Protein AF-A0A7X7GI37-F1 (afdb_monomer)

Foldseek 3Di:
DDDDDDDDDDDDDDDDDDDDDDDDDDDDDDDDDPPDDPPPPPPPVPVKDKDWDDKDWDWDDDPPGTQIKIKIWMKIGDVPQKIFIFIAIGSDDVNRSVRRVVRRVVGIDGDD

Structure (mmCIF, N/CA/C/O backbone):
data_AF-A0A7X7GI37-F1
#
_entry.id   AF-A0A7X7GI37-F1
#
loop_
_atom_site.group_PDB
_atom_site.id
_atom_site.type_symbol
_atom_site.label_atom_id
_atom_site.label_alt_id
_atom_site.label_comp_id
_atom_site.label_asym_id
_atom_site.label_entity_id
_atom_site.label_seq_id
_atom_site.pdbx_PDB_ins_code
_atom_site.Cartn_x
_atom_site.Cartn_y
_atom_site.Cartn_z
_atom_site.occupancy
_atom_site.B_iso_or_equiv
_atom_site.auth_seq_id
_atom_site.auth_comp_id
_atom_site.auth_asym_id
_atom_site.auth_atom_id
_atom_site.pdbx_PDB_model_num
ATOM 1 N N . MET A 1 1 ? 39.100 28.088 -49.450 1.00 52.50 1 MET A N 1
ATOM 2 C CA . MET A 1 1 ? 38.669 29.502 -49.378 1.00 52.50 1 MET A CA 1
ATOM 3 C C . MET A 1 1 ? 38.255 29.828 -47.939 1.00 52.50 1 MET A C 1
ATOM 5 O O . MET A 1 1 ? 37.121 29.531 -47.589 1.00 52.50 1 MET A O 1
ATOM 9 N N . PRO A 1 2 ? 39.146 30.350 -47.076 1.00 51.69 2 PRO A N 1
ATOM 10 C CA . PRO A 1 2 ? 38.763 30.885 -45.766 1.00 51.69 2 PRO A CA 1
ATOM 11 C C . PRO A 1 2 ? 38.290 32.349 -45.872 1.00 51.69 2 PRO A C 1
ATOM 13 O O . PRO A 1 2 ? 38.927 33.174 -46.528 1.00 51.69 2 PRO A O 1
ATOM 16 N N . GLY A 1 3 ? 37.144 32.644 -45.252 1.00 52.53 3 GLY A N 1
ATOM 17 C CA . GLY A 1 3 ? 36.509 33.964 -45.192 1.00 52.53 3 GLY A CA 1
ATOM 18 C C . GLY A 1 3 ? 37.093 34.886 -44.113 1.00 52.53 3 GLY A C 1
ATOM 19 O O . GLY A 1 3 ? 37.649 34.440 -43.115 1.00 52.53 3 GLY A O 1
ATOM 20 N N . ARG A 1 4 ? 36.965 36.190 -44.373 1.00 54.44 4 ARG A N 1
ATOM 21 C CA . ARG A 1 4 ? 37.648 37.353 -43.778 1.00 54.44 4 ARG A CA 1
ATOM 22 C C . ARG A 1 4 ? 37.074 37.854 -42.431 1.00 54.44 4 ARG A C 1
ATOM 24 O O . ARG A 1 4 ? 35.881 38.099 -42.337 1.00 54.44 4 ARG A O 1
ATOM 31 N N . GLN A 1 5 ? 37.988 38.152 -41.496 1.00 61.75 5 GLN A N 1
ATOM 32 C CA . GLN A 1 5 ? 38.222 39.427 -40.766 1.00 61.75 5 GLN A CA 1
ATOM 33 C C . GLN A 1 5 ? 37.099 40.188 -40.025 1.00 61.75 5 GLN A C 1
ATOM 35 O O . GLN A 1 5 ? 36.145 40.649 -40.648 1.00 61.75 5 GLN A O 1
ATOM 40 N N . ARG A 1 6 ? 37.372 40.523 -38.746 1.00 51.94 6 ARG A N 1
ATOM 41 C CA . ARG A 1 6 ? 37.389 41.867 -38.083 1.00 51.94 6 ARG A CA 1
ATOM 42 C C . ARG A 1 6 ? 37.497 41.667 -36.553 1.00 51.94 6 ARG A C 1
ATOM 44 O O . ARG A 1 6 ? 36.976 40.676 -36.074 1.00 51.94 6 ARG A O 1
ATOM 51 N N . ARG A 1 7 ? 38.027 42.545 -35.695 1.00 46.47 7 ARG A N 1
ATOM 52 C CA . ARG A 1 7 ? 38.981 43.673 -35.715 1.00 46.47 7 ARG A CA 1
ATOM 53 C C . ARG A 1 7 ? 39.053 44.071 -34.221 1.00 46.47 7 ARG A C 1
ATOM 55 O O . ARG A 1 7 ? 38.063 44.581 -33.711 1.00 46.47 7 ARG A O 1
ATOM 62 N N . ASP A 1 8 ? 40.151 43.764 -33.532 1.00 44.34 8 ASP A N 1
ATOM 63 C CA . ASP A 1 8 ? 40.415 44.212 -32.153 1.00 44.34 8 ASP A CA 1
ATOM 64 C C . ASP A 1 8 ? 40.787 45.700 -32.127 1.00 44.34 8 ASP A C 1
ATOM 66 O O . ASP A 1 8 ? 41.496 46.178 -33.018 1.00 44.34 8 ASP A O 1
ATOM 70 N N . GLY A 1 9 ? 40.334 46.412 -31.094 1.00 40.06 9 GLY A N 1
ATOM 71 C CA . GLY A 1 9 ? 40.827 47.746 -30.743 1.00 40.06 9 GLY A CA 1
ATOM 72 C C . GLY A 1 9 ? 39.739 48.731 -30.313 1.00 40.06 9 GLY A C 1
ATOM 73 O O . GLY A 1 9 ? 38.993 49.242 -31.146 1.00 40.06 9 GLY A O 1
ATOM 74 N N . GLY A 1 10 ? 39.707 49.060 -29.018 1.00 37.78 10 GLY A N 1
ATOM 75 C CA . GLY A 1 10 ? 38.915 50.166 -28.476 1.00 37.78 10 GLY A CA 1
ATOM 76 C C . GLY A 1 10 ? 39.237 50.457 -27.008 1.00 37.78 10 GLY A C 1
ATOM 77 O O . GLY A 1 10 ? 38.692 49.825 -26.113 1.00 37.78 10 GLY A O 1
ATOM 78 N N . SER A 1 11 ? 40.129 51.418 -26.780 1.00 42.50 11 SER A N 1
ATOM 79 C CA . SER A 1 11 ? 40.579 51.960 -25.490 1.00 42.50 11 SER A CA 1
ATOM 80 C C . SER A 1 11 ? 39.966 53.347 -25.224 1.00 42.50 11 SER A C 1
ATOM 82 O O . SER A 1 11 ? 39.996 54.181 -26.127 1.00 42.50 11 SER A O 1
ATOM 84 N N . GLY A 1 12 ? 39.491 53.630 -23.997 1.00 41.44 12 GLY A N 1
ATOM 85 C CA . GLY A 1 12 ? 39.179 54.999 -23.529 1.00 41.44 12 GLY A CA 1
ATOM 86 C C . GLY A 1 12 ? 38.198 55.111 -22.331 1.00 41.44 12 GLY A C 1
ATOM 87 O O . GLY A 1 12 ? 37.132 54.511 -22.413 1.00 41.44 12 GLY A O 1
ATOM 88 N N . PRO A 1 13 ? 38.510 55.863 -21.243 1.00 62.62 13 PRO A N 1
ATOM 89 C CA . PRO A 1 13 ? 37.781 55.877 -19.958 1.00 62.62 13 PRO A CA 1
ATOM 90 C C . PRO A 1 13 ? 36.855 57.100 -19.751 1.00 62.62 13 PRO A C 1
ATOM 92 O O . PRO A 1 13 ? 37.064 58.148 -20.356 1.00 62.62 13 PRO A O 1
ATOM 95 N N . ALA A 1 14 ? 35.889 57.012 -18.824 1.00 47.59 14 ALA A N 1
ATOM 96 C CA . ALA A 1 14 ? 35.169 58.169 -18.272 1.00 47.59 14 ALA A CA 1
ATOM 97 C C . ALA A 1 14 ? 34.666 57.883 -16.842 1.00 47.59 14 ALA A C 1
ATOM 99 O O . ALA A 1 14 ? 33.879 56.966 -16.626 1.00 47.59 14 ALA A O 1
ATOM 100 N N . GLY A 1 15 ? 35.132 58.666 -15.866 1.00 44.34 15 GLY A N 1
ATOM 101 C CA . GLY A 1 15 ? 34.571 58.730 -14.511 1.00 44.34 15 GLY A CA 1
ATOM 102 C C . GLY A 1 15 ? 33.731 59.993 -14.299 1.00 44.34 15 GLY A C 1
ATOM 103 O O . GLY A 1 15 ? 33.887 60.930 -15.080 1.00 44.34 15 GLY A O 1
ATOM 104 N N . GLN A 1 16 ? 32.893 60.015 -13.243 1.00 51.16 16 GLN A N 1
ATOM 105 C CA . GLN A 1 16 ? 32.624 61.152 -12.324 1.00 51.16 16 GLN A CA 1
ATOM 106 C C . GLN A 1 16 ? 31.434 60.891 -11.352 1.00 51.16 16 GLN A C 1
ATOM 108 O O . GLN A 1 16 ? 30.287 60.827 -11.770 1.00 51.16 16 GLN A O 1
ATOM 113 N N . ASN A 1 17 ? 31.768 60.743 -10.058 1.00 41.47 17 ASN A N 1
ATOM 114 C CA . ASN A 1 17 ? 31.260 61.389 -8.820 1.00 41.47 17 ASN A CA 1
ATOM 115 C C . ASN A 1 17 ? 29.756 61.612 -8.493 1.00 41.47 17 ASN A C 1
ATOM 117 O O . ASN A 1 17 ? 29.047 62.296 -9.222 1.00 41.47 17 ASN A O 1
ATOM 121 N N . GLY A 1 18 ? 29.372 61.260 -7.245 1.00 42.28 18 GLY A N 1
ATOM 122 C CA . GLY A 1 18 ? 28.346 61.964 -6.439 1.00 42.28 18 GLY A CA 1
ATOM 123 C C . GLY A 1 18 ? 27.651 61.126 -5.329 1.00 42.28 18 GLY A C 1
ATOM 124 O O . GLY A 1 18 ? 27.053 60.112 -5.675 1.00 42.28 18 GLY A O 1
ATOM 125 N N . PRO A 1 19 ? 27.680 61.507 -4.025 1.00 65.75 19 PRO A N 1
ATOM 126 C CA . PRO A 1 19 ? 27.120 60.735 -2.897 1.00 65.75 19 PRO A CA 1
ATOM 127 C C . PRO A 1 19 ? 25.727 61.232 -2.439 1.00 65.75 19 PRO A C 1
ATOM 129 O O . PRO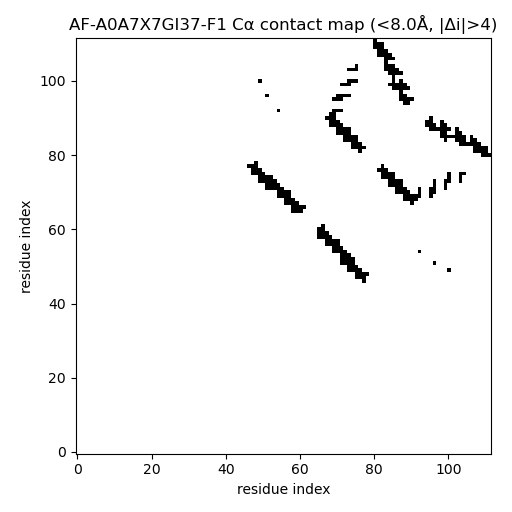 A 1 19 ? 25.457 62.426 -2.512 1.00 65.75 19 PRO A O 1
ATOM 132 N N . ASN A 1 20 ? 24.857 60.354 -1.913 1.00 52.31 20 ASN A N 1
ATOM 133 C CA . ASN A 1 20 ? 23.691 60.743 -1.087 1.00 52.31 20 ASN A CA 1
ATOM 134 C C . ASN A 1 20 ? 23.075 59.489 -0.425 1.00 52.31 20 ASN A C 1
ATOM 136 O O . ASN A 1 20 ? 22.677 58.569 -1.129 1.00 52.31 20 ASN A O 1
ATOM 140 N N . THR A 1 21 ? 23.201 59.289 0.888 1.00 47.88 21 THR A N 1
ATOM 141 C CA . THR A 1 21 ? 22.336 59.785 1.986 1.00 47.88 21 THR A CA 1
ATOM 142 C C . THR A 1 21 ? 21.391 58.685 2.461 1.00 47.88 21 THR A C 1
ATOM 144 O O . THR A 1 21 ? 20.668 58.079 1.678 1.00 47.88 21 THR A O 1
ATOM 147 N N . GLY A 1 22 ? 21.504 58.365 3.750 1.00 47.81 22 GLY A N 1
ATOM 148 C CA . GLY A 1 22 ? 20.785 57.275 4.389 1.00 47.81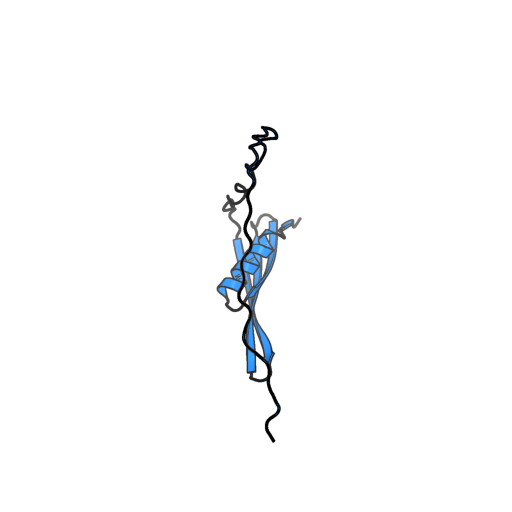 22 GLY A CA 1
ATOM 149 C C . GLY A 1 22 ? 19.302 57.557 4.580 1.00 47.81 22 GLY A C 1
ATOM 150 O O . GLY A 1 22 ? 18.888 58.702 4.719 1.00 47.81 22 GLY A O 1
ATOM 151 N N . ASP A 1 23 ? 18.540 56.473 4.681 1.00 53.41 23 ASP A N 1
ATOM 152 C CA . ASP A 1 23 ? 17.182 56.475 5.208 1.00 53.41 23 ASP A CA 1
ATOM 153 C C . ASP A 1 23 ? 16.960 55.185 6.011 1.00 53.41 23 ASP A C 1
ATOM 155 O O . ASP A 1 23 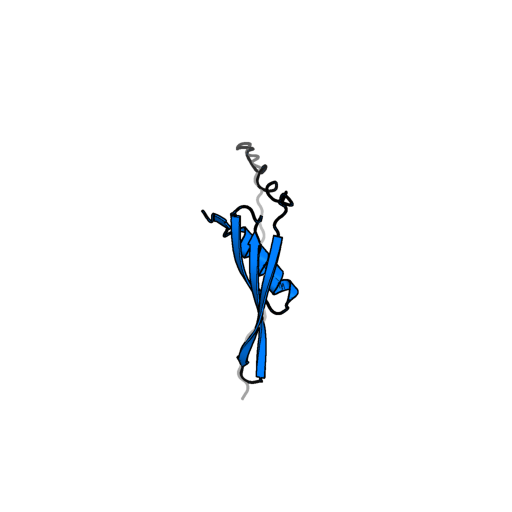? 16.652 54.120 5.474 1.00 53.41 23 ASP A O 1
ATOM 159 N N . ASN A 1 24 ? 17.113 55.298 7.332 1.00 55.50 24 ASN A N 1
ATOM 160 C CA . ASN A 1 24 ? 16.486 54.386 8.280 1.00 55.50 24 ASN A CA 1
ATOM 161 C C . ASN A 1 24 ? 14.976 54.671 8.284 1.00 55.50 24 ASN A C 1
ATOM 163 O O . ASN A 1 24 ? 14.529 55.678 8.830 1.00 55.50 24 ASN A O 1
ATOM 167 N N . ARG A 1 25 ? 14.187 53.763 7.710 1.00 54.41 25 ARG A N 1
ATOM 168 C CA . ARG A 1 25 ? 12.748 53.612 7.981 1.00 54.41 25 ARG A CA 1
ATOM 169 C C . ARG A 1 25 ? 12.559 52.144 8.358 1.00 54.41 25 ARG A C 1
ATOM 171 O O . ARG A 1 25 ? 12.755 51.273 7.524 1.00 54.41 25 ARG A O 1
ATOM 178 N N . GLY A 1 26 ? 12.337 51.795 9.614 1.00 49.38 26 GLY A N 1
ATOM 179 C CA . GLY A 1 26 ? 11.291 52.339 10.463 1.00 49.38 26 GLY A CA 1
ATOM 180 C C . GLY A 1 26 ? 10.258 51.231 10.644 1.00 49.38 26 GLY A C 1
ATOM 181 O O . GLY A 1 26 ? 9.642 50.774 9.684 1.00 49.38 26 GLY A O 1
ATOM 182 N N . ASP A 1 27 ? 10.161 50.777 11.883 1.00 53.59 27 ASP A N 1
ATOM 183 C CA . ASP A 1 27 ? 9.349 49.698 12.420 1.00 53.59 27 ASP A CA 1
ATOM 184 C C . ASP A 1 27 ? 7.889 49.667 11.945 1.00 53.59 27 ASP A C 1
ATOM 186 O O . ASP A 1 27 ? 7.191 50.680 11.995 1.00 53.59 27 ASP A O 1
ATOM 190 N N . ASN A 1 28 ? 7.409 48.469 11.581 1.00 47.22 28 ASN A N 1
ATOM 191 C CA . ASN A 1 28 ? 6.134 47.869 12.015 1.00 47.22 28 ASN A CA 1
ATOM 192 C C . ASN A 1 28 ? 5.647 46.810 11.016 1.00 47.22 28 ASN A C 1
ATOM 194 O O . ASN A 1 28 ? 5.206 47.143 9.918 1.00 47.22 28 ASN A O 1
ATOM 198 N N . ARG A 1 29 ? 5.563 45.551 11.463 1.00 53.97 29 ARG A N 1
ATOM 199 C CA . ARG A 1 29 ? 4.269 44.870 11.674 1.00 53.97 29 ARG A CA 1
ATOM 200 C C . ARG A 1 29 ? 4.478 43.408 12.054 1.00 53.97 29 ARG A C 1
ATOM 202 O O . ARG A 1 29 ? 4.836 42.578 11.230 1.00 53.97 29 ARG A O 1
ATOM 209 N N . GLY A 1 30 ? 4.106 43.112 13.294 1.00 48.28 30 GLY A N 1
ATOM 210 C CA . GLY A 1 30 ? 3.332 41.912 13.577 1.00 48.28 30 GLY A CA 1
ATOM 211 C C . GLY A 1 30 ? 4.139 40.640 13.747 1.00 48.28 30 GLY A C 1
ATOM 212 O O . GLY A 1 30 ? 4.234 39.815 12.844 1.00 48.28 30 GLY A O 1
ATOM 213 N N . GLY A 1 31 ? 4.583 40.413 14.981 1.00 56.00 31 GLY A N 1
ATOM 214 C CA . GLY A 1 31 ? 4.597 39.052 15.486 1.00 56.00 31 GLY A CA 1
ATOM 215 C C . GLY A 1 31 ? 3.192 38.463 15.390 1.00 56.00 31 GLY A C 1
ATOM 216 O O . GLY A 1 31 ? 2.231 39.119 15.792 1.00 56.00 31 GLY A O 1
ATOM 217 N N . ARG A 1 32 ? 3.098 37.252 14.844 1.00 58.56 32 ARG A N 1
ATOM 218 C CA . ARG A 1 32 ? 2.109 36.227 15.188 1.00 58.56 32 ARG A CA 1
ATOM 219 C C . ARG A 1 32 ? 2.376 34.970 14.354 1.00 58.56 32 ARG A C 1
ATOM 221 O O . ARG A 1 32 ? 2.498 35.021 13.137 1.00 58.56 32 ARG A O 1
ATOM 228 N N . ASP A 1 33 ? 2.509 33.859 15.070 1.00 53.28 33 ASP A N 1
ATOM 229 C CA . ASP A 1 33 ? 2.080 32.536 14.611 1.00 53.28 33 ASP A CA 1
ATOM 230 C C . ASP A 1 33 ? 2.993 31.766 13.636 1.00 53.28 33 ASP A C 1
A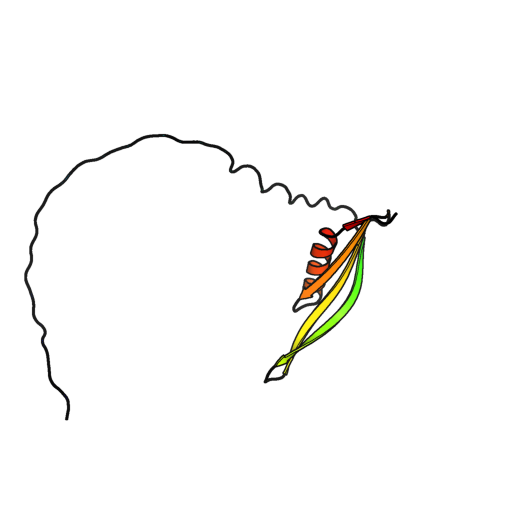TOM 232 O O . ASP A 1 33 ? 2.569 31.238 12.613 1.00 53.28 33 ASP A O 1
ATOM 236 N N . ARG A 1 34 ? 4.268 31.577 14.016 1.00 52.53 34 ARG A N 1
ATOM 237 C CA . ARG A 1 34 ? 5.042 30.369 13.621 1.00 52.53 34 ARG A CA 1
ATOM 238 C C . ARG A 1 34 ? 5.268 29.392 14.789 1.00 52.53 34 ARG A C 1
ATOM 240 O O . ARG A 1 34 ? 6.250 28.656 14.828 1.00 52.53 34 ARG A O 1
ATOM 247 N N . ARG A 1 35 ? 4.343 29.407 15.746 1.00 57.84 35 ARG A N 1
ATOM 248 C CA . ARG A 1 35 ? 3.903 28.280 16.587 1.00 57.84 35 ARG A CA 1
ATOM 249 C C . ARG A 1 35 ? 2.449 28.109 16.136 1.00 57.84 35 ARG A C 1
ATOM 251 O O . ARG A 1 35 ? 1.727 29.087 16.187 1.00 57.84 35 ARG A O 1
ATOM 258 N N . ASP A 1 36 ? 2.038 27.095 15.390 1.00 58.81 36 ASP A N 1
ATOM 259 C CA . ASP A 1 36 ? 1.762 25.754 15.884 1.00 58.81 36 ASP A CA 1
ATOM 260 C C . ASP A 1 36 ? 1.385 24.863 14.690 1.00 58.81 36 ASP A C 1
ATOM 262 O O . ASP A 1 36 ? 0.236 24.831 14.272 1.00 58.81 36 ASP A O 1
ATOM 266 N N . ASN A 1 37 ? 2.340 24.146 14.093 1.00 57.94 37 ASN A N 1
ATOM 267 C CA . ASN A 1 37 ? 1.967 23.015 13.225 1.00 57.94 37 ASN A CA 1
ATOM 268 C C . ASN A 1 37 ? 3.023 21.903 13.186 1.00 57.94 37 ASN A C 1
ATOM 270 O O . ASN A 1 37 ? 3.185 21.176 12.210 1.00 57.94 37 ASN A O 1
ATOM 274 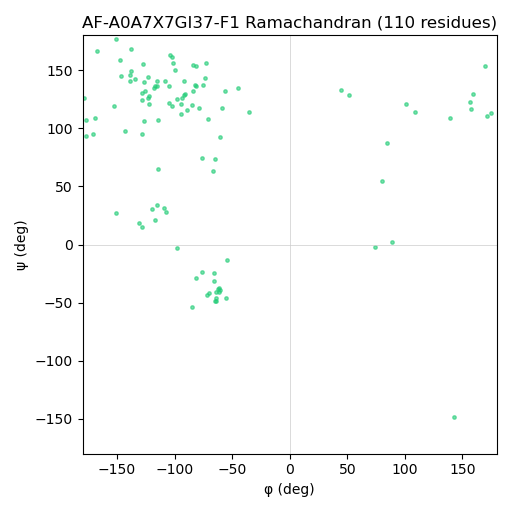N N . ARG A 1 38 ? 3.800 21.787 14.270 1.00 56.12 38 ARG A N 1
ATOM 275 C CA . ARG A 1 38 ? 4.808 20.732 14.457 1.00 56.12 38 ARG A CA 1
ATOM 276 C C . ARG A 1 38 ? 4.507 19.890 15.697 1.00 56.12 38 ARG A C 1
ATOM 278 O O . ARG A 1 38 ? 5.430 19.444 16.373 1.00 56.12 38 ARG A O 1
ATOM 285 N N . ARG A 1 39 ? 3.220 19.742 16.032 1.00 58.22 39 ARG A N 1
ATOM 286 C CA . ARG A 1 39 ? 2.744 19.048 17.238 1.00 58.22 39 ARG A CA 1
ATOM 287 C C . ARG A 1 39 ? 1.638 18.015 17.012 1.00 58.22 39 ARG A C 1
ATOM 289 O O . ARG A 1 39 ? 1.091 17.545 17.991 1.00 58.22 39 ARG A O 1
ATOM 296 N N . ASP A 1 40 ? 1.446 17.539 15.784 1.00 57.16 40 ASP A N 1
ATOM 297 C CA . ASP A 1 40 ? 0.549 16.399 15.512 1.00 57.16 40 ASP A CA 1
ATOM 298 C C . ASP A 1 40 ? 1.307 15.172 14.982 1.00 57.16 40 ASP A C 1
ATOM 300 O O . ASP A 1 40 ? 0.831 14.425 14.133 1.00 57.16 40 ASP A O 1
ATOM 304 N N . ASN A 1 41 ? 2.542 14.963 15.455 1.00 53.53 41 ASN A N 1
ATOM 305 C CA . ASN A 1 41 ? 3.273 13.709 15.228 1.00 53.53 41 ASN A CA 1
ATOM 306 C C . ASN A 1 41 ? 3.588 12.961 16.529 1.00 53.53 41 ASN A C 1
ATOM 308 O O . ASN A 1 41 ? 4.456 12.094 16.564 1.00 53.53 41 ASN A O 1
ATOM 312 N N . ALA A 1 42 ? 2.839 13.245 17.595 1.00 52.88 42 ALA A N 1
ATOM 313 C CA . ALA A 1 42 ? 2.581 12.238 18.609 1.00 52.88 42 ALA A CA 1
ATOM 314 C C . ALA A 1 42 ? 1.524 11.302 18.016 1.00 52.88 42 ALA A C 1
ATOM 316 O O . ALA A 1 42 ? 0.339 11.401 18.315 1.00 52.88 42 ALA A O 1
ATOM 317 N N . ALA A 1 43 ? 1.949 10.453 17.077 1.00 57.50 43 ALA A N 1
ATOM 318 C CA . ALA A 1 43 ? 1.174 9.288 16.709 1.00 57.50 43 ALA A CA 1
ATOM 319 C C . ALA A 1 43 ? 1.058 8.461 17.988 1.00 57.50 43 ALA A C 1
ATOM 321 O O . ALA A 1 43 ? 1.965 7.697 18.326 1.00 57.50 43 ALA A O 1
ATOM 322 N N . GLU A 1 44 ? -0.026 8.695 18.727 1.00 56.75 44 GLU A N 1
ATOM 323 C CA . GLU A 1 44 ? -0.577 7.759 19.685 1.00 56.75 44 GLU A CA 1
ATOM 324 C C . GLU A 1 44 ? -0.359 6.379 19.078 1.00 56.75 44 GLU A C 1
ATOM 326 O O . GLU A 1 44 ? -0.885 6.080 17.995 1.00 56.75 44 GLU A O 1
ATOM 331 N N . LYS A 1 45 ? 0.483 5.567 19.731 1.00 59.16 45 LYS A N 1
ATOM 332 C CA . LYS A 1 45 ? 0.596 4.127 19.485 1.00 59.16 45 LYS A CA 1
ATOM 333 C C . LYS A 1 45 ? -0.723 3.503 19.928 1.00 59.16 45 LYS A C 1
ATOM 335 O O . LYS A 1 45 ? -0.806 2.745 20.883 1.00 59.16 45 LYS A O 1
ATOM 340 N N . SER A 1 46 ? -1.775 3.910 19.249 1.00 64.56 46 SER A N 1
ATOM 341 C CA . SER A 1 46 ? -3.076 3.310 19.265 1.00 64.56 46 SER A CA 1
ATOM 342 C C . SER A 1 46 ? -2.824 1.885 18.807 1.00 64.56 46 SER A C 1
ATOM 344 O O . SER A 1 46 ? -2.240 1.661 17.742 1.00 64.56 46 SER A O 1
ATOM 346 N N . ASN A 1 47 ? -3.126 0.949 19.703 1.00 72.19 47 ASN A N 1
ATOM 347 C CA . ASN A 1 47 ? -2.916 -0.481 19.535 1.00 72.19 47 ASN A CA 1
ATOM 348 C C . ASN A 1 47 ? -3.803 -0.993 18.395 1.00 72.19 47 ASN A C 1
ATOM 350 O O . ASN A 1 47 ? -4.828 -1.625 18.618 1.00 72.19 47 ASN A O 1
ATOM 354 N N . HIS A 1 48 ? -3.421 -0.674 17.166 1.00 81.88 48 HIS A N 1
ATOM 355 C CA . HIS A 1 48 ? -4.059 -1.158 15.965 1.00 81.88 48 HIS A CA 1
ATOM 356 C C . HIS A 1 48 ? -3.356 -2.437 15.528 1.00 81.88 48 HIS A C 1
ATOM 358 O O . HIS A 1 48 ? -2.131 -2.496 15.406 1.00 81.88 48 HIS A O 1
ATOM 364 N N . ILE A 1 49 ? -4.150 -3.468 15.283 1.00 88.56 49 ILE A N 1
ATOM 365 C CA . ILE A 1 49 ? -3.706 -4.738 14.739 1.00 88.56 49 ILE A CA 1
ATOM 366 C C . ILE A 1 49 ? -3.522 -4.547 13.235 1.00 88.56 49 ILE A C 1
ATOM 368 O O . ILE A 1 49 ? -4.477 -4.270 12.510 1.00 88.56 49 ILE A O 1
ATOM 372 N N . GLU A 1 50 ? -2.289 -4.709 12.766 1.00 91.06 50 GLU A N 1
ATOM 373 C CA . GLU A 1 50 ? -1.939 -4.645 11.348 1.00 91.06 50 GLU A CA 1
ATOM 374 C C . GLU A 1 50 ? -1.861 -6.069 10.783 1.00 91.06 50 GLU A C 1
ATOM 376 O O . GLU A 1 50 ? -1.154 -6.935 11.306 1.00 91.06 50 GLU A O 1
ATOM 381 N N . ARG A 1 51 ? -2.604 -6.341 9.710 1.00 92.56 51 ARG A N 1
ATOM 382 C CA . ARG A 1 51 ? -2.622 -7.644 9.034 1.00 92.56 51 ARG A CA 1
ATOM 383 C C . ARG A 1 51 ? -2.375 -7.454 7.547 1.00 92.56 51 ARG A C 1
ATOM 385 O O . ARG A 1 51 ? -3.105 -6.739 6.864 1.00 92.56 51 ARG A O 1
ATOM 392 N N . VAL A 1 52 ? -1.355 -8.135 7.032 1.00 93.62 52 VAL A N 1
ATOM 393 C CA . VAL A 1 52 ? -1.092 -8.207 5.592 1.00 93.62 52 VAL A CA 1
ATOM 394 C C . VAL A 1 52 ? -1.939 -9.332 5.013 1.00 93.62 52 VAL A C 1
ATOM 396 O O . VAL A 1 52 ? -1.803 -10.479 5.429 1.00 93.62 52 VAL A O 1
ATOM 399 N N . VAL A 1 53 ? -2.815 -9.003 4.067 1.00 94.88 53 VAL A N 1
ATOM 400 C CA . VAL A 1 53 ? -3.723 -9.981 3.452 1.00 94.88 53 VAL A CA 1
ATOM 401 C C . VAL A 1 53 ? -3.020 -10.686 2.303 1.00 94.88 53 VAL A C 1
ATOM 403 O O . VAL A 1 53 ? -2.928 -11.908 2.264 1.00 94.88 53 VAL A O 1
ATOM 406 N N . THR A 1 54 ? -2.487 -9.900 1.367 1.00 94.69 54 THR A N 1
ATOM 407 C CA . THR A 1 54 ? -1.824 -10.419 0.169 1.00 94.69 54 THR A CA 1
ATOM 408 C C . THR A 1 54 ? -0.682 -9.520 -0.260 1.00 94.69 54 THR A C 1
ATOM 410 O O . THR A 1 54 ? -0.789 -8.291 -0.196 1.00 94.69 54 THR A O 1
ATOM 413 N N . ILE A 1 55 ? 0.371 -10.141 -0.788 1.00 95.81 55 ILE A N 1
ATOM 414 C CA . ILE A 1 55 ? 1.491 -9.461 -1.434 1.00 95.81 55 ILE A CA 1
ATOM 415 C C . ILE A 1 55 ? 1.597 -9.994 -2.858 1.00 95.81 55 ILE A C 1
ATOM 417 O O . ILE A 1 55 ? 1.831 -11.182 -3.063 1.00 95.81 55 ILE A O 1
ATOM 421 N N . ASN A 1 56 ? 1.477 -9.105 -3.842 1.00 96.12 56 ASN A N 1
ATOM 422 C CA . ASN A 1 56 ? 1.604 -9.463 -5.251 1.00 96.12 56 ASN A CA 1
ATOM 423 C C . ASN A 1 56 ? 2.825 -8.779 -5.864 1.00 96.12 56 ASN A C 1
ATOM 425 O O . ASN A 1 56 ? 3.103 -7.605 -5.607 1.00 96.12 56 ASN A O 1
ATOM 429 N N . ARG A 1 57 ? 3.541 -9.498 -6.732 1.00 97.19 57 ARG A N 1
ATOM 430 C CA . ARG A 1 57 ? 4.578 -8.916 -7.589 1.00 97.19 57 ARG A CA 1
ATOM 431 C C . ARG A 1 57 ? 3.966 -8.561 -8.939 1.00 97.19 57 ARG A C 1
ATOM 433 O O . ARG A 1 57 ? 3.625 -9.443 -9.720 1.00 97.19 57 ARG A O 1
ATOM 440 N N . VAL A 1 58 ? 3.882 -7.272 -9.236 1.00 96.44 58 VAL A N 1
ATOM 441 C CA . VAL A 1 58 ? 3.391 -6.743 -10.515 1.00 96.44 58 VAL A CA 1
ATOM 442 C C . VAL A 1 58 ? 4.559 -6.316 -11.401 1.00 96.44 58 VAL A C 1
ATOM 444 O O . VAL A 1 58 ? 5.651 -6.030 -10.907 1.00 96.44 58 VAL A O 1
ATOM 447 N N . SER A 1 59 ? 4.363 -6.267 -12.721 1.00 97.06 59 SER A N 1
ATOM 448 C CA . SER A 1 59 ? 5.451 -5.940 -13.651 1.00 97.06 59 SER A CA 1
ATOM 449 C C . SER A 1 59 ? 5.026 -5.002 -14.776 1.00 97.06 59 SER A C 1
ATOM 451 O O . SER A 1 59 ? 3.932 -5.138 -15.315 1.00 97.06 59 SER A O 1
ATOM 453 N N . LYS A 1 60 ? 5.908 -4.064 -15.139 1.00 96.31 60 LYS A N 1
ATOM 454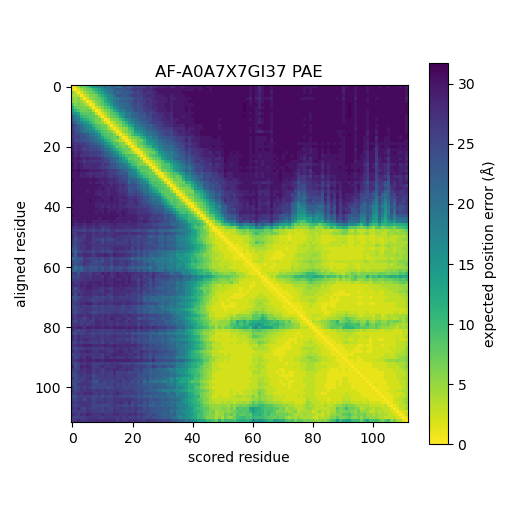 C CA . LYS A 1 60 ? 5.809 -3.239 -16.351 1.00 96.31 60 LYS A CA 1
ATOM 455 C C . LYS A 1 60 ? 6.818 -3.747 -17.377 1.00 96.31 60 LYS A C 1
ATOM 457 O O . LYS A 1 60 ? 8.020 -3.744 -17.102 1.00 96.31 60 LYS A O 1
ATOM 462 N N . VAL A 1 61 ? 6.344 -4.142 -18.555 1.00 97.25 61 VAL A N 1
ATOM 463 C CA . VAL A 1 61 ? 7.209 -4.554 -19.670 1.00 97.25 61 VAL A CA 1
ATOM 464 C C . VAL A 1 61 ? 7.846 -3.316 -20.312 1.00 97.25 61 VAL A C 1
ATOM 466 O O . VAL A 1 61 ? 7.196 -2.283 -20.473 1.00 97.25 61 VAL A O 1
ATOM 469 N N . VAL A 1 62 ? 9.135 -3.401 -20.633 1.00 97.00 62 VAL A N 1
ATOM 470 C CA . VAL A 1 62 ? 9.918 -2.366 -21.324 1.00 97.00 62 VAL A CA 1
ATOM 471 C C . VAL A 1 62 ? 10.813 -3.022 -22.378 1.00 97.00 62 VAL A C 1
ATOM 473 O O . VAL A 1 62 ? 11.007 -4.234 -22.355 1.00 97.00 62 VAL A O 1
ATOM 476 N N . LYS A 1 63 ? 11.417 -2.222 -23.266 1.00 94.44 63 LYS A N 1
ATOM 477 C CA . LYS A 1 63 ? 12.239 -2.694 -24.399 1.00 94.44 63 LYS A CA 1
ATOM 478 C C . LYS A 1 63 ? 13.406 -3.644 -24.060 1.00 94.44 63 LYS A C 1
ATOM 480 O O . LYS A 1 63 ? 13.960 -4.243 -24.966 1.00 94.44 63 LYS A O 1
ATOM 485 N N . GLY A 1 64 ? 13.778 -3.782 -22.785 1.00 95.25 64 GLY A N 1
ATOM 486 C CA . GLY A 1 64 ? 14.875 -4.642 -22.318 1.00 95.25 64 GLY A CA 1
ATOM 487 C C . GLY A 1 64 ? 14.501 -5.607 -21.190 1.00 95.25 64 GLY A C 1
ATOM 488 O O . GLY A 1 64 ? 15.388 -6.101 -20.507 1.00 95.25 64 GLY A O 1
ATOM 489 N N . GLY A 1 65 ? 13.209 -5.836 -20.930 1.00 95.75 65 GLY A N 1
ATOM 490 C CA . GLY A 1 65 ? 12.773 -6.789 -19.908 1.00 95.75 65 GLY A CA 1
ATOM 491 C C . GLY A 1 65 ? 11.539 -6.337 -19.138 1.00 95.75 65 GLY A C 1
ATOM 492 O O . GLY A 1 65 ? 10.659 -5.654 -19.664 1.00 95.75 65 GLY A O 1
ATOM 493 N N . ARG A 1 66 ? 11.455 -6.731 -17.866 1.00 95.94 66 ARG A N 1
ATOM 494 C CA . ARG A 1 66 ? 10.321 -6.417 -16.988 1.00 95.94 66 ARG A CA 1
ATOM 495 C C . ARG A 1 66 ? 10.811 -5.665 -15.758 1.00 95.94 66 ARG A C 1
ATOM 497 O O . ARG A 1 66 ? 11.711 -6.123 -15.064 1.00 95.94 66 ARG A O 1
ATOM 504 N N . ARG A 1 67 ? 10.205 -4.512 -15.468 1.00 95.62 67 ARG A N 1
ATOM 505 C CA . ARG A 1 67 ? 10.407 -3.803 -14.197 1.00 95.62 67 ARG A CA 1
ATOM 506 C C . ARG A 1 67 ? 9.379 -4.309 -13.200 1.00 95.62 67 ARG A C 1
ATOM 508 O O . ARG A 1 67 ? 8.184 -4.113 -13.416 1.00 95.62 67 ARG A O 1
ATOM 515 N N . PHE A 1 68 ? 9.836 -4.948 -12.131 1.00 96.75 68 PHE A N 1
ATOM 516 C CA . PHE A 1 68 ? 8.961 -5.429 -11.069 1.00 96.75 68 PHE A CA 1
ATOM 517 C C . PHE A 1 68 ? 8.636 -4.332 -10.053 1.00 96.75 68 PHE A C 1
ATOM 519 O O . PHE A 1 68 ? 9.364 -3.355 -9.876 1.00 96.75 68 PHE A O 1
ATOM 526 N N . SER A 1 69 ? 7.499 -4.487 -9.395 1.00 97.12 69 SER A N 1
ATOM 527 C CA . SER A 1 69 ? 7.101 -3.746 -8.203 1.00 97.12 69 SER A CA 1
ATOM 528 C C . SER A 1 69 ? 6.251 -4.667 -7.338 1.00 97.12 69 SER A C 1
ATOM 530 O O . SER A 1 69 ? 5.671 -5.627 -7.842 1.00 97.12 69 SER A O 1
ATOM 532 N N . PHE A 1 70 ? 6.154 -4.365 -6.054 1.00 98.12 70 PHE A N 1
ATOM 533 C CA . PHE A 1 70 ? 5.320 -5.103 -5.118 1.00 98.12 70 PHE A CA 1
ATOM 534 C C . PHE A 1 70 ? 4.116 -4.266 -4.727 1.00 98.12 70 PHE A C 1
ATOM 536 O O . PHE A 1 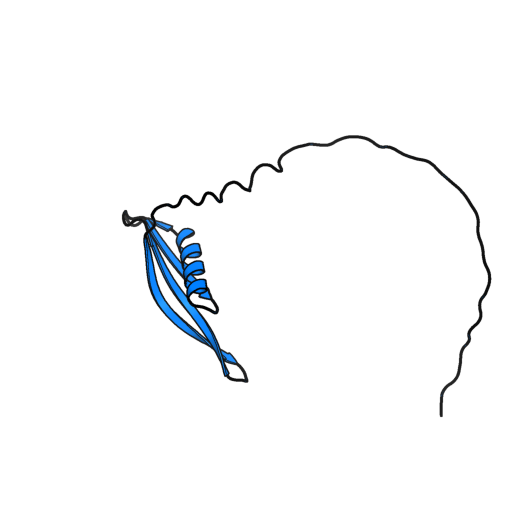70 ? 4.226 -3.050 -4.553 1.00 98.12 70 PHE A O 1
ATOM 543 N N . THR A 1 71 ? 2.975 -4.929 -4.614 1.00 97.44 71 THR A N 1
ATOM 544 C CA . THR A 1 71 ? 1.734 -4.362 -4.099 1.00 97.44 71 THR A CA 1
ATOM 545 C C . THR A 1 71 ? 1.341 -5.136 -2.851 1.00 97.44 71 THR A C 1
ATOM 547 O O . THR A 1 71 ? 1.395 -6.366 -2.866 1.00 97.44 71 THR A O 1
ATOM 550 N N . ALA A 1 72 ? 0.947 -4.437 -1.796 1.00 97.12 72 ALA A N 1
ATOM 551 C CA . ALA A 1 72 ? 0.516 -5.024 -0.538 1.00 97.12 72 ALA A CA 1
ATOM 552 C C . ALA A 1 72 ? -0.898 -4.540 -0.213 1.00 97.12 72 ALA A C 1
ATOM 554 O O . ALA A 1 72 ? -1.142 -3.334 -0.182 1.00 97.12 72 ALA A O 1
ATOM 555 N N . LEU A 1 73 ? -1.805 -5.485 0.031 1.00 96.50 73 LEU A N 1
ATOM 556 C CA . LEU A 1 73 ? -3.112 -5.206 0.619 1.00 96.50 73 LEU A CA 1
ATOM 557 C C . LEU A 1 73 ? -3.001 -5.407 2.129 1.00 96.50 73 LEU A C 1
AT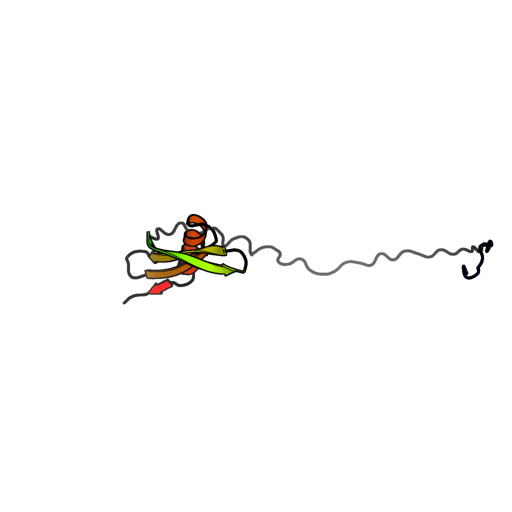OM 559 O O . LEU A 1 73 ? -2.643 -6.499 2.585 1.00 96.50 73 LEU A O 1
ATOM 563 N N . VAL A 1 74 ? -3.283 -4.352 2.886 1.00 95.44 74 VAL A N 1
ATOM 564 C CA . VAL A 1 74 ? -3.117 -4.312 4.339 1.00 95.44 74 VAL A CA 1
ATOM 565 C C . VAL A 1 74 ? -4.426 -3.884 4.986 1.00 95.44 74 VAL A C 1
ATOM 567 O O . VAL A 1 74 ? -5.115 -2.997 4.486 1.00 95.44 74 VAL A O 1
ATOM 570 N N . ILE A 1 75 ? -4.758 -4.523 6.101 1.00 94.69 75 ILE A N 1
ATOM 571 C CA . ILE A 1 75 ? -5.883 -4.165 6.960 1.00 94.69 75 ILE A CA 1
ATOM 572 C C . ILE A 1 75 ? -5.318 -3.717 8.305 1.00 94.69 75 ILE A C 1
ATOM 574 O O . ILE A 1 75 ? -4.407 -4.349 8.841 1.00 94.69 75 ILE A O 1
ATOM 578 N N . VAL A 1 76 ? -5.857 -2.630 8.841 1.00 93.19 76 VAL A N 1
ATOM 579 C CA . VAL A 1 76 ? -5.511 -2.074 10.151 1.00 93.19 76 VAL A CA 1
ATOM 580 C C . VAL A 1 76 ? -6.799 -1.935 10.951 1.00 93.19 76 VAL A C 1
ATOM 582 O O . VAL A 1 76 ? -7.776 -1.423 10.423 1.00 93.19 76 VAL A O 1
ATOM 585 N N . GLY A 1 77 ? -6.849 -2.382 12.203 1.00 92.56 77 GLY A N 1
ATOM 586 C CA . GLY A 1 77 ? -8.068 -2.242 13.006 1.00 92.56 77 GLY A CA 1
ATOM 587 C C . GLY A 1 77 ? -7.870 -2.530 14.484 1.00 92.56 77 GLY A C 1
ATOM 588 O O . GLY A 1 77 ? -6.846 -3.076 14.881 1.00 92.56 77 GLY A O 1
ATOM 589 N N . ASP A 1 78 ? -8.846 -2.155 15.301 1.00 88.75 78 ASP A N 1
ATOM 590 C CA . ASP A 1 78 ? -8.822 -2.340 16.760 1.00 88.75 78 ASP A CA 1
ATOM 591 C C . ASP A 1 78 ? -9.592 -3.590 17.229 1.00 88.75 78 ASP A C 1
ATOM 593 O O . ASP A 1 78 ? -9.602 -3.906 18.416 1.00 88.75 78 ASP A O 1
ATOM 597 N N . GLY A 1 79 ? -10.237 -4.309 16.302 1.00 84.19 79 GLY A N 1
ATOM 598 C CA . GLY A 1 79 ? -11.075 -5.476 16.599 1.00 84.19 79 GLY A CA 1
ATOM 599 C C . GLY A 1 79 ? -12.431 -5.138 17.233 1.00 84.19 79 GLY A C 1
ATOM 600 O O . GLY A 1 79 ? -13.245 -6.037 17.413 1.00 84.19 79 GLY A O 1
ATOM 601 N N . ASN A 1 80 ? -12.707 -3.859 17.501 1.00 85.00 80 ASN A N 1
ATOM 602 C CA . ASN A 1 80 ? -13.917 -3.361 18.162 1.00 85.00 80 ASN A CA 1
ATOM 603 C C . ASN A 1 80 ? -14.833 -2.610 17.179 1.00 85.00 80 ASN A C 1
ATOM 605 O O . ASN A 1 80 ? -15.530 -1.661 17.541 1.00 85.00 80 ASN A O 1
ATOM 609 N N . GLY A 1 81 ? -14.814 -3.031 15.913 1.00 84.25 81 GLY A N 1
ATOM 610 C CA . GLY A 1 81 ? -15.628 -2.453 14.846 1.00 84.25 81 GLY A CA 1
ATOM 611 C C . GLY A 1 81 ? -14.986 -1.271 14.118 1.00 84.25 81 GLY A C 1
ATOM 612 O O . GLY A 1 81 ? -15.623 -0.738 13.212 1.00 84.25 81 GLY A O 1
ATOM 613 N N . LEU A 1 82 ? -13.748 -0.865 14.439 1.00 89.38 82 LEU A N 1
ATOM 614 C CA . LEU A 1 82 ? -12.992 0.101 13.637 1.00 89.38 82 LEU A CA 1
ATOM 615 C C . LEU A 1 82 ? -11.945 -0.619 12.782 1.00 89.38 82 LEU A C 1
ATOM 617 O O . LEU A 1 82 ? -11.030 -1.275 13.284 1.00 89.38 82 LEU A O 1
ATOM 621 N N . VAL A 1 83 ? -12.075 -0.483 11.466 1.00 92.88 83 VAL A N 1
ATOM 622 C CA . VAL A 1 83 ? -11.209 -1.148 10.486 1.00 92.88 83 VAL A CA 1
ATOM 623 C C . VAL A 1 83 ? -10.859 -0.195 9.354 1.00 92.88 83 VAL A C 1
ATOM 625 O O . VAL A 1 83 ? -11.649 0.653 8.967 1.00 92.88 83 VAL A O 1
ATOM 628 N N . GLY A 1 84 ? -9.655 -0.314 8.825 1.00 94.19 84 GLY A N 1
ATOM 629 C CA . GLY A 1 84 ? -9.139 0.471 7.719 1.00 94.19 84 GLY A CA 1
ATOM 630 C C . GLY A 1 84 ? -8.442 -0.444 6.730 1.00 94.19 84 GLY A C 1
ATOM 631 O O . GLY A 1 84 ? -7.788 -1.416 7.113 1.00 94.19 84 GLY A O 1
ATOM 632 N N . VAL A 1 85 ? -8.602 -0.151 5.444 1.00 94.75 85 VAL A N 1
ATOM 633 C CA . VAL A 1 85 ? -7.985 -0.915 4.353 1.00 94.75 85 VAL A CA 1
ATOM 634 C C . VAL A 1 85 ? -7.039 0.003 3.602 1.00 94.75 85 VAL A C 1
ATOM 636 O O . VAL A 1 85 ? -7.372 1.151 3.316 1.00 94.75 85 VAL A O 1
ATOM 639 N N . GLY A 1 86 ? -5.858 -0.509 3.276 1.00 95.50 86 GLY A N 1
ATOM 640 C CA . GLY A 1 86 ? -4.845 0.231 2.542 1.00 95.50 86 GLY A CA 1
ATOM 641 C C . GLY A 1 86 ? -4.165 -0.616 1.481 1.00 95.50 86 GLY A C 1
ATOM 642 O O . GLY A 1 86 ? -4.014 -1.835 1.618 1.00 95.50 86 GLY A O 1
ATOM 643 N N . TYR A 1 87 ? -3.752 0.046 0.405 1.00 96.50 87 TYR A N 1
ATOM 644 C CA . TYR A 1 87 ? -3.172 -0.570 -0.772 1.00 96.50 87 TYR A CA 1
ATOM 645 C C . TYR A 1 87 ? -1.841 0.100 -1.132 1.00 96.50 87 TYR A C 1
ATOM 647 O O . TYR A 1 87 ? -1.741 1.084 -1.863 1.00 96.50 87 TYR A O 1
ATOM 655 N N . GLY A 1 88 ? -0.750 -0.492 -0.664 1.00 96.62 88 GLY A N 1
ATOM 656 C CA . GLY A 1 88 ? 0.578 0.057 -0.893 1.00 96.62 88 GLY A CA 1
ATOM 657 C C . GLY A 1 88 ? 1.246 -0.502 -2.144 1.00 96.62 88 GLY A C 1
ATOM 658 O O . GLY A 1 88 ? 1.202 -1.704 -2.397 1.00 96.62 88 GLY A O 1
ATOM 659 N N . LYS A 1 89 ? 1.958 0.347 -2.899 1.00 96.88 89 LYS A N 1
ATOM 660 C CA . LYS A 1 89 ? 2.852 -0.080 -3.991 1.00 96.88 89 LYS A CA 1
ATOM 661 C C . LYS A 1 89 ? 4.248 0.522 -3.858 1.00 96.88 89 LYS A C 1
ATOM 663 O O . LYS A 1 89 ? 4.421 1.739 -3.733 1.00 96.88 89 LYS A O 1
ATOM 668 N N . ALA A 1 90 ? 5.266 -0.327 -3.954 1.00 97.50 90 ALA A N 1
ATOM 669 C CA . ALA A 1 90 ? 6.663 0.093 -3.907 1.00 97.50 90 ALA A CA 1
ATOM 670 C C . ALA A 1 90 ? 7.582 -0.839 -4.712 1.00 97.50 90 ALA A C 1
ATOM 672 O O . ALA A 1 90 ? 7.147 -1.830 -5.298 1.00 97.50 90 ALA A O 1
ATOM 673 N N . LYS A 1 91 ? 8.873 -0.491 -4.775 1.00 96.56 91 LYS A N 1
ATOM 674 C CA . LYS A 1 91 ? 9.904 -1.326 -5.414 1.00 96.56 91 LYS A CA 1
ATOM 675 C C . LYS A 1 91 ? 10.305 -2.527 -4.554 1.00 96.56 91 LYS A C 1
ATOM 677 O O . LYS A 1 91 ? 10.745 -3.528 -5.101 1.00 96.56 91 LYS A O 1
ATOM 682 N N . GLU A 1 92 ? 10.102 -2.427 -3.245 1.00 96.44 92 GLU A N 1
ATOM 683 C CA . GLU A 1 92 ? 10.454 -3.434 -2.246 1.00 96.44 92 GLU A CA 1
ATOM 684 C C . GLU A 1 92 ? 9.239 -3.763 -1.379 1.00 96.44 92 GLU A C 1
ATOM 686 O O . GLU A 1 92 ? 8.329 -2.942 -1.234 1.00 96.44 92 GLU A O 1
ATOM 691 N N . VAL A 1 93 ? 9.228 -4.960 -0.795 1.00 96.00 93 VAL A N 1
ATOM 692 C CA . VAL A 1 93 ? 8.101 -5.450 0.009 1.00 96.00 93 VAL A CA 1
ATOM 693 C C . VAL A 1 93 ? 7.884 -4.627 1.290 1.00 96.00 93 VAL A C 1
ATOM 695 O O . VAL A 1 93 ? 6.751 -4.187 1.490 1.00 96.00 93 VAL A O 1
ATOM 698 N N . PRO A 1 94 ? 8.906 -4.329 2.122 1.00 96.00 94 PRO A N 1
ATOM 699 C CA . PRO A 1 94 ? 8.686 -3.586 3.368 1.00 96.00 94 PRO A CA 1
ATOM 700 C C . PRO A 1 94 ? 8.126 -2.182 3.118 1.00 96.00 94 PRO A C 1
ATOM 702 O O . PRO A 1 94 ? 7.179 -1.755 3.774 1.00 96.00 94 PRO A O 1
ATOM 705 N N . ALA A 1 95 ? 8.642 -1.501 2.092 1.00 96.75 95 ALA A N 1
ATOM 706 C CA . ALA A 1 95 ? 8.162 -0.184 1.687 1.00 96.75 95 ALA A CA 1
ATOM 707 C C . ALA A 1 95 ? 6.721 -0.213 1.144 1.00 96.75 95 ALA A C 1
ATOM 709 O O . ALA A 1 95 ? 5.990 0.767 1.284 1.00 96.75 95 ALA A O 1
ATOM 710 N N . ALA A 1 96 ? 6.291 -1.310 0.508 1.00 96.94 96 ALA A N 1
ATOM 711 C CA . ALA A 1 96 ? 4.907 -1.457 0.059 1.00 96.94 96 ALA A CA 1
ATOM 712 C C . ALA A 1 96 ? 3.960 -1.633 1.253 1.00 96.94 96 ALA A C 1
ATOM 714 O O . ALA A 1 96 ? 2.905 -1.008 1.279 1.00 96.94 96 ALA A O 1
ATOM 715 N N . ILE A 1 97 ? 4.355 -2.420 2.257 1.00 95.31 97 ILE A N 1
ATOM 716 C CA . ILE A 1 97 ? 3.559 -2.626 3.474 1.00 95.31 97 ILE A CA 1
ATOM 717 C C . ILE A 1 97 ? 3.409 -1.313 4.246 1.00 95.31 97 ILE A C 1
ATOM 719 O O . ILE A 1 97 ? 2.287 -0.937 4.560 1.00 95.31 97 ILE A O 1
ATOM 723 N N . GLN A 1 98 ? 4.502 -0.574 4.472 1.00 94.94 98 GLN A N 1
ATOM 724 C CA . GLN A 1 98 ? 4.461 0.719 5.172 1.00 94.94 98 GLN A CA 1
ATOM 725 C C . GLN A 1 98 ? 3.491 1.705 4.510 1.00 94.94 98 GLN A C 1
ATOM 727 O O . GLN A 1 98 ? 2.644 2.285 5.184 1.00 94.94 98 GLN A O 1
ATOM 732 N N . LYS A 1 99 ? 3.540 1.825 3.177 1.00 95.44 99 LYS A N 1
ATOM 733 C CA . LYS A 1 99 ? 2.590 2.662 2.429 1.00 95.44 99 LYS A CA 1
ATOM 734 C C . LYS A 1 99 ? 1.143 2.191 2.575 1.00 95.44 99 LYS A C 1
ATOM 736 O O . LYS A 1 99 ? 0.251 3.024 2.680 1.00 95.44 99 LYS A O 1
ATOM 741 N N . GLY A 1 100 ? 0.916 0.876 2.591 1.00 95.31 100 GLY A N 1
ATOM 742 C CA . GLY A 1 100 ? -0.408 0.304 2.832 1.00 95.31 100 GLY A CA 1
ATOM 743 C C . GLY A 1 100 ? -0.928 0.619 4.236 1.00 95.31 100 GLY A C 1
ATOM 744 O O . GLY A 1 100 ? -2.084 0.993 4.382 1.00 95.31 100 GLY A O 1
ATOM 745 N N . VAL A 1 101 ? -0.075 0.550 5.261 1.00 93.94 101 VAL A N 1
ATOM 746 C CA . VAL A 1 101 ? -0.436 0.911 6.644 1.00 93.94 101 VAL A CA 1
ATOM 747 C C . VAL A 1 101 ? -0.784 2.397 6.757 1.00 93.94 101 VAL A C 1
ATOM 749 O O . VAL A 1 101 ? -1.800 2.746 7.353 1.00 93.94 101 VAL A O 1
ATOM 752 N N . GLU A 1 102 ? 0.020 3.282 6.166 1.00 93.12 102 GLU A N 1
ATOM 753 C CA . GLU A 1 102 ? -0.249 4.726 6.169 1.00 93.12 102 GLU A CA 1
ATOM 754 C C . GLU A 1 102 ? -1.567 5.082 5.473 1.00 93.12 102 GLU A C 1
ATOM 756 O O . GLU A 1 102 ? -2.269 5.992 5.912 1.00 93.12 102 GLU A O 1
ATOM 761 N N . GLU A 1 103 ? -1.908 4.382 4.391 1.00 93.81 103 GLU A N 1
ATOM 762 C CA . GLU A 1 103 ? -3.177 4.566 3.690 1.00 93.81 103 GLU A CA 1
ATOM 763 C C . GLU A 1 103 ? -4.359 4.010 4.492 1.00 93.81 103 GLU A C 1
ATOM 765 O O . GLU A 1 103 ? -5.368 4.697 4.646 1.00 93.81 103 GLU A O 1
ATOM 770 N N . ALA A 1 104 ? -4.215 2.820 5.081 1.00 93.06 104 ALA A N 1
ATOM 771 C CA . ALA A 1 104 ? -5.245 2.208 5.917 1.00 93.06 104 ALA A CA 1
ATOM 772 C C . ALA A 1 104 ? -5.588 3.076 7.135 1.00 93.06 104 ALA A C 1
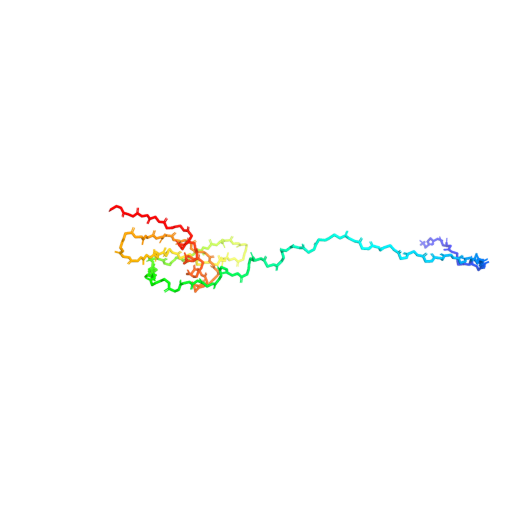ATOM 774 O O . ALA A 1 104 ? -6.758 3.228 7.470 1.00 93.06 104 ALA A O 1
ATOM 775 N N . ARG A 1 105 ? -4.580 3.708 7.756 1.00 89.94 105 ARG A N 1
ATOM 776 C CA . ARG A 1 105 ? -4.777 4.614 8.899 1.00 89.94 105 ARG A CA 1
ATOM 777 C C . ARG A 1 105 ? -5.541 5.892 8.547 1.00 89.94 105 ARG A C 1
ATOM 779 O O . ARG A 1 105 ? -6.129 6.503 9.431 1.00 89.94 105 ARG A O 1
ATOM 786 N N . LYS A 1 106 ? -5.519 6.318 7.281 1.00 89.62 106 LYS A N 1
ATOM 787 C CA . LYS A 1 106 ? -6.287 7.485 6.808 1.00 89.62 106 LYS A CA 1
ATOM 788 C C . LYS A 1 106 ? -7.744 7.131 6.517 1.00 89.62 106 LYS A C 1
ATOM 790 O O . LYS A 1 106 ? -8.609 7.988 6.654 1.00 89.62 106 LYS A O 1
ATOM 795 N N . ASN A 1 107 ? -8.005 5.880 6.139 1.00 87.75 107 ASN A N 1
ATOM 796 C CA . ASN A 1 107 ? -9.297 5.411 5.650 1.00 87.75 107 ASN A CA 1
ATOM 797 C C . ASN A 1 107 ? -9.925 4.395 6.614 1.00 87.75 107 ASN A C 1
ATOM 799 O O . ASN A 1 107 ? -10.109 3.228 6.261 1.00 87.75 107 ASN A O 1
ATOM 803 N N . PHE A 1 108 ? -10.260 4.833 7.829 1.00 88.62 108 PHE A N 1
ATOM 804 C CA . PHE A 1 108 ? -11.025 4.008 8.762 1.00 88.62 108 PHE A CA 1
ATOM 805 C C . PHE A 1 108 ? -12.523 4.069 8.465 1.00 88.62 108 PHE A C 1
ATOM 807 O O . PHE A 1 108 ? -13.091 5.136 8.236 1.00 88.62 108 PHE A O 1
ATOM 814 N N . PHE A 1 109 ? -13.170 2.913 8.530 1.00 88.06 109 PHE A N 1
ATOM 815 C CA . PHE A 1 109 ? -14.612 2.764 8.498 1.00 88.06 109 PHE A CA 1
ATOM 816 C C . PHE A 1 109 ? -15.083 2.017 9.745 1.00 88.06 109 PHE A C 1
ATOM 818 O O . PHE A 1 109 ? -14.402 1.130 10.269 1.00 88.06 109 PHE A O 1
ATOM 825 N N . ARG A 1 110 ? -16.257 2.413 10.240 1.00 89.00 110 ARG A N 1
ATOM 826 C CA . ARG A 1 110 ? -16.910 1.759 11.371 1.00 89.00 110 ARG A CA 1
ATOM 827 C C . ARG A 1 110 ? -17.872 0.704 10.845 1.00 89.00 110 ARG A C 1
ATOM 829 O O . ARG A 1 110 ? -18.726 1.009 10.015 1.00 89.00 110 ARG A O 1
ATOM 836 N N . VAL A 1 111 ? -17.718 -0.518 11.330 1.00 86.38 111 VAL A N 1
ATOM 837 C CA . VAL A 1 111 ? -18.627 -1.633 11.071 1.00 86.38 111 VAL A CA 1
ATOM 838 C C . VAL A 1 111 ? -19.669 -1.657 12.195 1.00 86.38 111 VAL A C 1
ATOM 840 O O . VAL A 1 111 ? -19.267 -1.545 13.357 1.00 86.38 111 VAL A O 1
ATOM 843 N N . PRO A 1 112 ? -20.974 -1.705 11.868 1.00 84.38 112 PRO A N 1
ATOM 844 C CA . PRO A 1 112 ? -22.051 -1.772 12.853 1.00 84.38 112 PRO A CA 1
ATOM 845 C C . PRO A 1 112 ? -22.068 -3.093 13.628 1.00 84.38 112 PRO A C 1
ATOM 847 O O . PRO A 1 112 ? -21.653 -4.128 13.055 1.00 84.38 112 PRO A O 1
#

Sequence (112 aa):
MPGRQRRDGGSGPAGQNGPNTGDNRGDNRGGRDRRDNRRDNAAEKSNHIERVVTINRVSKVVKGGRRFSFTALVIVGDGNGLVGVGYGKAKEVPAAIQKGVEEARKNFFRVP

Nearest PDB structures (foldseek):
  8hsp-assembly1_E  TM=9.760E-01  e=1.464E-07  Escherichia coli
  5zeb-assembly1_e  TM=7.998E-01  e=1.084E-08  Mycolicibacterium smegmatis MC2 155
  5mmm-assembly1_e  TM=9.249E-01  e=1.870E-06  Spinacia oleracea
  7r81-assembly1_D2  TM=9.745E-01  e=1.607E-05  Neurospora crassa
  5x8r-assembly1_e  TM=8.409E-01  e=2.779E-06  Spinacia oleracea

Solvent-accessible surface area (backbone atoms only — not comparable to full-atom values): 7433 Å² total; per-residue (Å²): 138,89,84,82,89,88,83,91,85,88,86,89,90,87,89,85,91,87,90,84,84,90,80,94,79,79,92,85,83,80,91,79,75,94,71,85,87,86,77,85,76,76,70,70,83,65,80,55,52,75,42,78,77,49,78,46,81,46,72,48,80,51,103,87,51,70,50,69,30,24,38,21,40,26,38,34,26,63,86,79,41,42,39,12,58,12,76,8,72,26,80,44,64,70,60,3,45,53,47,2,50,60,41,6,73,73,44,65,46,76,55,133

pLDDT: mean 76.42, std 20.86, range [37.78, 98.12]

Secondary structure (DSSP, 8-state):
-PPP-----------------------------S-SSS---------PEEEEEEEEEEEEEETTEEEEEEEEEEEEE-SSSEEEEEEEEESSHHHHHHHHHHHHHHSEEE--

Radius of gyration: 32.84 Å; Cα contacts (8 Å, |Δi|>4): 161; chains: 1; bounding box: 63×72×69 Å

Mean predicted aligned error: 16.98 Å